Protein AF-A0A7C4RI07-F1 (afdb_monomer_lite)

Sequence (80 aa):
MANQLDLRLIIDEICEQICSVIHEWTDMSVLMDILRRYNLTDKEIKILLDFLLKYFLEVNESGRKIRPIKGFYNLYREYR

Secondary structure (DSSP, 8-state):
---HHHHHHHHHHHHHHHHHH-SSSEEHHHHHHHHTTS---HHHHHHHHHHHHHHTEEE-TTSSEEEE-HHHHHHHHH--

Radius of gyration: 12.59 Å; chains: 1; bounding box: 39×20×32 Å

Structure (mmCIF, N/CA/C/O backbone):
data_AF-A0A7C4RI07-F1
#
_entry.id   AF-A0A7C4RI07-F1
#
loop_
_atom_site.group_PDB
_atom_site.id
_atom_site.type_symbol
_atom_site.label_atom_id
_atom_site.label_alt_id
_atom_site.label_comp_id
_atom_site.label_asym_id
_atom_site.label_entity_id
_atom_site.label_seq_id
_atom_site.pdbx_PDB_ins_code
_atom_site.Cartn_x
_atom_site.Cartn_y
_atom_site.Cartn_z
_atom_site.occupancy
_atom_site.B_iso_or_equiv
_atom_site.auth_seq_id
_atom_site.auth_comp_id
_atom_site.auth_asym_id
_atom_site.auth_atom_id
_atom_site.pdbx_PDB_model_num
ATOM 1 N N . MET A 1 1 ? -22.681 -0.169 12.710 1.00 40.69 1 MET A N 1
ATOM 2 C CA . MET A 1 1 ? -22.138 -1.313 11.951 1.00 40.69 1 MET A CA 1
ATOM 3 C C . MET A 1 1 ? -21.571 -0.746 10.665 1.00 40.69 1 MET A C 1
ATOM 5 O O . MET A 1 1 ? -22.352 -0.346 9.816 1.00 40.69 1 MET A O 1
ATOM 9 N N . ALA A 1 2 ? -20.251 -0.577 10.573 1.00 42.03 2 ALA A N 1
ATOM 10 C CA . ALA A 1 2 ? -19.628 -0.159 9.320 1.00 42.03 2 ALA A CA 1
ATOM 11 C C . ALA A 1 2 ? -19.786 -1.304 8.307 1.00 42.03 2 ALA A C 1
ATOM 13 O O . ALA A 1 2 ? -19.491 -2.459 8.621 1.00 42.03 2 ALA A O 1
ATOM 14 N N . ASN A 1 3 ? -20.362 -0.991 7.149 1.00 47.94 3 ASN A N 1
ATOM 15 C CA . ASN A 1 3 ? -20.696 -1.943 6.098 1.00 47.94 3 ASN A CA 1
ATOM 16 C C . ASN A 1 3 ? -19.422 -2.593 5.544 1.00 47.94 3 ASN A C 1
ATOM 18 O O . ASN A 1 3 ? -18.496 -1.904 5.135 1.00 47.94 3 ASN A O 1
ATOM 22 N N . GLN A 1 4 ? -19.407 -3.920 5.426 1.00 50.19 4 GLN A N 1
ATOM 23 C CA . GLN A 1 4 ? -18.337 -4.674 4.752 1.00 50.19 4 GLN A CA 1
ATOM 24 C C . GLN A 1 4 ? -18.108 -4.247 3.283 1.00 50.19 4 GLN A C 1
ATOM 26 O O . GLN A 1 4 ? -17.063 -4.564 2.718 1.00 50.19 4 GLN A O 1
ATOM 31 N N . LEU A 1 5 ? -19.069 -3.535 2.677 1.00 52.47 5 LEU A N 1
ATOM 32 C CA . LEU A 1 5 ? -18.949 -2.926 1.347 1.00 52.47 5 LEU A CA 1
ATOM 33 C C . LEU A 1 5 ? -17.947 -1.757 1.291 1.00 52.47 5 LEU A C 1
ATOM 35 O O . LEU A 1 5 ? -17.401 -1.499 0.227 1.00 52.47 5 LEU A O 1
ATOM 39 N N . ASP A 1 6 ? -17.694 -1.077 2.409 1.00 73.06 6 ASP A N 1
ATOM 40 C CA . ASP A 1 6 ? -16.908 0.166 2.457 1.00 73.06 6 ASP A CA 1
ATOM 41 C C . ASP A 1 6 ? -15.395 -0.120 2.399 1.00 73.06 6 ASP A C 1
ATOM 43 O O . ASP A 1 6 ? -14.646 0.448 1.610 1.00 73.06 6 ASP A O 1
ATOM 47 N N . LEU A 1 7 ? -14.944 -1.133 3.148 1.00 73.50 7 LEU A N 1
ATOM 48 C CA . LEU A 1 7 ? -13.517 -1.448 3.258 1.00 73.50 7 LEU A CA 1
ATOM 49 C C . LEU A 1 7 ? -12.907 -1.976 1.951 1.00 73.50 7 LEU A C 1
ATOM 51 O O . LEU A 1 7 ? -11.745 -1.703 1.667 1.00 73.50 7 LEU A O 1
ATOM 55 N N . ARG A 1 8 ? -13.672 -2.741 1.159 1.00 80.06 8 ARG A N 1
ATOM 56 C CA . ARG A 1 8 ? -13.191 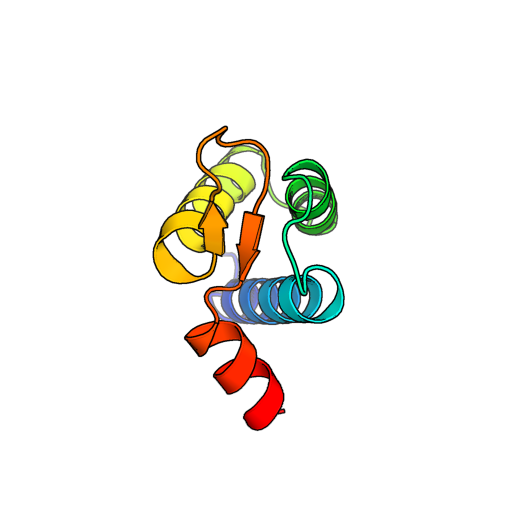-3.242 -0.140 1.00 80.06 8 ARG A CA 1
ATOM 57 C C . ARG A 1 8 ? -12.949 -2.093 -1.115 1.00 80.06 8 ARG A C 1
ATOM 59 O O . ARG A 1 8 ? -11.892 -2.058 -1.726 1.00 80.06 8 ARG A O 1
ATOM 66 N N . LEU A 1 9 ? -13.884 -1.143 -1.183 1.00 84.62 9 LEU A N 1
ATOM 67 C CA . LEU A 1 9 ? -13.755 0.048 -2.022 1.00 84.62 9 LEU A CA 1
ATOM 68 C C . LEU A 1 9 ? -12.548 0.889 -1.600 1.00 84.62 9 LEU A C 1
ATOM 70 O O . LEU A 1 9 ? -11.742 1.255 -2.446 1.00 84.62 9 LEU A O 1
ATOM 74 N N . ILE A 1 10 ? -12.361 1.102 -0.294 1.00 86.81 10 ILE A N 1
ATOM 75 C CA . ILE A 1 10 ? -11.200 1.832 0.233 1.00 86.81 10 ILE A CA 1
ATOM 76 C C . ILE A 1 10 ? -9.883 1.144 -0.152 1.00 86.81 10 ILE A C 1
ATOM 78 O O . ILE A 1 10 ? -8.941 1.809 -0.572 1.00 86.81 10 ILE A O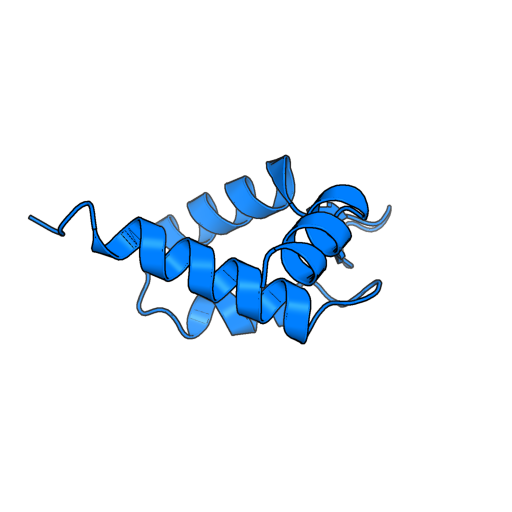 1
ATOM 82 N N . ILE A 1 11 ? -9.794 -0.184 -0.023 1.00 88.44 11 ILE A N 1
ATOM 83 C CA . ILE A 1 11 ? -8.580 -0.925 -0.398 1.00 88.44 11 ILE A CA 1
ATOM 84 C C . ILE A 1 11 ? -8.325 -0.825 -1.904 1.00 88.44 11 ILE A C 1
ATOM 86 O O . ILE A 1 11 ? -7.183 -0.595 -2.297 1.00 88.44 11 ILE A O 1
ATOM 90 N N . ASP A 1 12 ? -9.358 -0.961 -2.735 1.00 88.94 12 ASP A N 1
ATOM 91 C CA . ASP A 1 12 ? -9.229 -0.842 -4.189 1.00 88.94 12 ASP A CA 1
ATOM 92 C C . ASP A 1 12 ? -8.780 0.574 -4.595 1.00 88.94 12 ASP A C 1
ATOM 94 O O . ASP A 1 12 ? -7.858 0.728 -5.396 1.0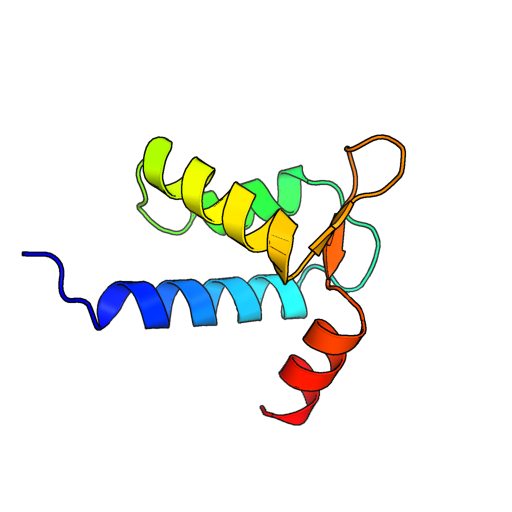0 88.94 12 ASP A O 1
ATOM 98 N N . GLU A 1 13 ? -9.343 1.621 -3.989 1.00 90.69 13 GLU A N 1
ATOM 99 C CA . GLU A 1 13 ? -8.914 3.007 -4.210 1.00 90.69 13 GLU A CA 1
ATOM 100 C C . GLU A 1 13 ? -7.464 3.242 -3.763 1.00 90.69 13 GLU A C 1
ATOM 102 O O . GLU A 1 13 ? -6.690 3.900 -4.459 1.00 90.69 13 GLU A O 1
ATOM 107 N N . ILE A 1 14 ? -7.056 2.676 -2.627 1.00 92.12 14 ILE A N 1
ATOM 108 C CA . ILE A 1 14 ? -5.674 2.776 -2.146 1.00 92.12 14 ILE A CA 1
ATOM 109 C C . ILE A 1 14 ? -4.719 2.063 -3.103 1.00 92.12 14 ILE A C 1
ATOM 111 O O . ILE A 1 14 ? -3.680 2.620 -3.456 1.00 92.12 14 ILE A O 1
ATOM 115 N N . CYS A 1 15 ? -5.073 0.864 -3.564 1.00 91.25 15 CYS A N 1
ATOM 116 C CA . CYS A 1 15 ? -4.315 0.124 -4.571 1.00 91.25 15 CYS A CA 1
ATOM 117 C C . CYS A 1 15 ? -4.189 0.914 -5.881 1.00 91.25 15 CYS A C 1
ATOM 119 O O . CYS A 1 15 ? -3.105 0.966 -6.462 1.00 91.25 15 CYS A O 1
ATOM 121 N N . GLU A 1 16 ? -5.255 1.589 -6.316 1.00 90.62 16 GLU A N 1
ATOM 122 C CA . GLU A 1 16 ? -5.222 2.484 -7.474 1.00 90.62 16 GLU A CA 1
ATOM 123 C C . GLU A 1 16 ? -4.260 3.655 -7.277 1.00 90.62 16 GLU A C 1
ATOM 125 O O . GLU A 1 16 ? -3.439 3.925 -8.155 1.00 90.62 16 GLU A O 1
ATOM 130 N N . GLN A 1 17 ? -4.331 4.338 -6.134 1.00 91.94 17 GLN A N 1
ATOM 131 C CA . GLN A 1 17 ? -3.442 5.459 -5.823 1.00 91.94 17 GLN A CA 1
ATOM 132 C C . GLN A 1 17 ? -1.982 5.005 -5.756 1.00 91.94 17 GLN A C 1
ATOM 134 O O . GLN A 1 17 ? -1.106 5.656 -6.321 1.00 91.94 17 GLN A O 1
ATOM 139 N N . ILE A 1 18 ? -1.717 3.855 -5.133 1.00 92.25 18 ILE A N 1
ATOM 140 C CA . ILE A 1 18 ? -0.384 3.248 -5.087 1.00 92.25 18 ILE A CA 1
ATOM 141 C C . ILE A 1 18 ? 0.124 2.988 -6.506 1.00 92.25 18 ILE A C 1
ATOM 143 O O . ILE A 1 18 ? 1.210 3.446 -6.846 1.00 92.25 18 ILE A O 1
ATOM 147 N N . CYS A 1 19 ? -0.657 2.317 -7.355 1.00 90.94 19 CYS A N 1
ATOM 148 C CA . CYS A 1 19 ? -0.248 2.011 -8.727 1.00 90.94 19 CYS A CA 1
ATOM 149 C C . CYS A 1 19 ? -0.142 3.255 -9.623 1.00 90.94 19 CYS A C 1
ATOM 151 O O . CYS A 1 19 ? 0.576 3.210 -10.617 1.00 90.94 19 CYS A O 1
ATOM 153 N N . SER A 1 20 ? -0.827 4.351 -9.296 1.00 89.38 20 SER A N 1
ATOM 154 C CA . SER A 1 20 ? -0.792 5.602 -10.069 1.00 89.38 20 SER A CA 1
ATOM 155 C C . SER A 1 20 ? 0.325 6.559 -9.646 1.00 89.38 20 SER A C 1
ATOM 157 O O . SER A 1 20 ? 0.708 7.421 -10.428 1.00 89.38 20 SER A O 1
ATOM 159 N N . VAL A 1 21 ? 0.818 6.451 -8.409 1.00 89.62 21 VAL A N 1
ATOM 160 C CA . VAL A 1 21 ? 1.818 7.377 -7.845 1.00 89.62 21 VAL A CA 1
ATOM 161 C C . VAL A 1 21 ? 3.173 6.699 -7.648 1.00 89.62 21 VAL A C 1
ATOM 163 O O . VAL A 1 21 ? 4.216 7.320 -7.845 1.00 89.62 21 VAL A O 1
ATOM 166 N N . ILE A 1 22 ? 3.179 5.426 -7.257 1.00 90.00 22 ILE A N 1
ATOM 167 C CA . ILE A 1 22 ? 4.380 4.679 -6.883 1.00 90.00 22 ILE A CA 1
ATOM 168 C C . ILE A 1 22 ? 4.680 3.670 -7.997 1.00 90.00 22 ILE A C 1
ATOM 170 O O . ILE A 1 22 ? 4.228 2.532 -7.962 1.00 90.00 22 ILE A O 1
ATOM 174 N N . HIS A 1 23 ? 5.452 4.080 -9.002 1.00 84.75 23 HIS A N 1
ATOM 175 C CA . HIS A 1 23 ? 5.860 3.195 -10.109 1.00 84.75 23 HIS A CA 1
ATOM 176 C C . HIS A 1 23 ? 7.239 2.557 -9.898 1.00 84.75 23 HIS A C 1
ATOM 178 O O . HIS A 1 23 ? 7.536 1.492 -10.438 1.00 84.75 23 HIS A O 1
ATOM 184 N N . GLU A 1 24 ? 8.084 3.214 -9.108 1.00 88.94 24 GLU A N 1
ATOM 185 C CA . GLU A 1 24 ? 9.453 2.805 -8.807 1.00 88.94 24 GLU A CA 1
ATOM 186 C C . GLU A 1 24 ? 9.728 2.964 -7.307 1.00 88.94 24 GLU A C 1
ATOM 188 O O . GLU A 1 24 ? 8.815 3.187 -6.517 1.00 88.94 24 GLU A O 1
ATOM 193 N N . TRP A 1 25 ? 10.991 2.830 -6.898 1.00 95.56 25 TRP A N 1
ATOM 194 C CA . TRP A 1 25 ? 11.402 2.992 -5.507 1.00 95.56 25 TRP A CA 1
ATOM 195 C C . TRP A 1 25 ? 11.124 4.407 -4.987 1.00 95.56 25 TRP A C 1
ATOM 197 O O . TRP A 1 25 ? 11.890 5.341 -5.236 1.00 95.56 25 TRP A O 1
ATOM 207 N N . THR A 1 26 ? 10.065 4.544 -4.201 1.00 95.38 26 THR A N 1
ATOM 208 C CA . THR A 1 26 ? 9.604 5.798 -3.598 1.00 95.38 26 THR A CA 1
ATOM 209 C C . THR A 1 26 ? 9.717 5.737 -2.081 1.00 95.38 26 THR A C 1
ATOM 211 O O . THR A 1 26 ? 9.633 4.664 -1.488 1.00 95.38 26 THR A O 1
ATOM 214 N N . ASP A 1 27 ? 9.921 6.882 -1.433 1.00 95.75 27 ASP A N 1
ATOM 215 C CA . ASP A 1 27 ? 9.969 6.955 0.025 1.00 95.75 27 ASP A CA 1
ATOM 216 C C . ASP A 1 27 ? 8.630 6.557 0.661 1.00 95.75 27 ASP A C 1
ATOM 218 O O . ASP A 1 27 ? 7.553 6.955 0.211 1.00 95.75 27 ASP A O 1
ATOM 222 N N . MET A 1 28 ? 8.703 5.796 1.755 1.00 94.38 28 MET A N 1
ATOM 223 C CA . MET A 1 28 ? 7.533 5.304 2.493 1.00 94.38 28 MET A CA 1
ATOM 224 C C . MET A 1 28 ? 6.605 6.426 2.987 1.00 94.38 28 MET A C 1
ATOM 226 O O . MET A 1 28 ? 5.414 6.191 3.189 1.00 94.38 28 MET A O 1
ATOM 230 N N . SER A 1 29 ? 7.109 7.656 3.127 1.00 93.94 29 SER A N 1
ATOM 231 C CA . SER A 1 29 ? 6.281 8.825 3.442 1.00 93.94 29 SER A CA 1
ATOM 232 C C . SER A 1 29 ? 5.149 9.032 2.434 1.00 93.94 29 SER A C 1
ATOM 234 O O . SER A 1 29 ? 4.051 9.387 2.844 1.00 93.94 29 SER A O 1
ATOM 236 N N . VAL A 1 30 ? 5.369 8.730 1.149 1.00 94.62 30 VAL A N 1
ATOM 237 C CA . VAL A 1 30 ? 4.338 8.872 0.108 1.00 94.62 30 VAL A CA 1
ATOM 238 C C . VAL A 1 30 ? 3.172 7.914 0.347 1.00 94.62 30 VAL A C 1
ATOM 240 O O . VAL A 1 30 ? 2.017 8.318 0.244 1.00 94.62 30 VAL A O 1
ATOM 243 N N . LEU A 1 31 ? 3.448 6.665 0.738 1.00 94.31 31 LEU A N 1
ATOM 244 C CA . LEU A 1 31 ? 2.391 5.723 1.114 1.00 94.31 31 LEU A CA 1
ATOM 245 C C . LEU A 1 31 ? 1.632 6.204 2.351 1.00 94.31 31 LEU A C 1
ATOM 247 O O . LEU A 1 31 ? 0.407 6.155 2.368 1.00 94.31 31 LEU A O 1
ATOM 251 N N . MET A 1 32 ? 2.334 6.714 3.363 1.00 93.56 32 MET A N 1
ATOM 252 C CA . MET A 1 32 ? 1.675 7.257 4.555 1.00 93.56 32 MET A CA 1
ATOM 253 C C . MET A 1 32 ? 0.758 8.437 4.219 1.00 93.56 32 MET A C 1
ATOM 255 O O . MET A 1 32 ? -0.331 8.542 4.781 1.00 93.56 32 MET A O 1
ATOM 259 N N . ASP A 1 33 ? 1.162 9.296 3.285 1.00 93.88 33 ASP A N 1
ATOM 260 C CA . ASP A 1 33 ? 0.350 10.424 2.831 1.00 93.88 33 ASP A CA 1
ATOM 261 C C . ASP A 1 33 ? -0.869 9.984 2.012 1.00 93.88 33 ASP A C 1
ATOM 263 O O . ASP A 1 33 ? -1.903 10.647 2.078 1.00 93.88 33 ASP A O 1
ATOM 267 N N . ILE A 1 34 ? -0.790 8.861 1.286 1.00 93.25 34 ILE A N 1
ATOM 268 C CA . ILE A 1 34 ? -1.961 8.227 0.659 1.00 93.25 34 ILE A CA 1
ATOM 269 C C . ILE A 1 34 ? -2.919 7.736 1.749 1.00 93.25 34 ILE A C 1
ATOM 271 O O . ILE A 1 34 ? -4.085 8.123 1.752 1.00 93.25 34 ILE A O 1
ATOM 275 N N . LEU A 1 35 ? -2.430 6.941 2.707 1.00 92.25 35 LEU A N 1
ATOM 276 C CA . LEU A 1 35 ? -3.268 6.323 3.742 1.00 92.25 35 LEU A CA 1
ATOM 277 C C . LEU A 1 35 ? -3.983 7.356 4.624 1.00 92.25 35 LEU A C 1
ATOM 279 O O . LEU A 1 35 ? -5.148 7.168 4.956 1.00 92.25 35 LEU A O 1
ATOM 283 N N . ARG A 1 36 ? -3.325 8.474 4.953 1.00 90.25 36 ARG A N 1
ATOM 284 C CA . ARG A 1 36 ? -3.898 9.559 5.775 1.00 90.25 36 ARG A CA 1
ATOM 285 C C . ARG A 1 36 ? -5.079 10.291 5.136 1.00 90.25 36 ARG A C 1
ATOM 287 O O . ARG A 1 36 ? -5.786 11.005 5.842 1.00 90.25 36 ARG A O 1
ATOM 294 N N . ARG A 1 37 ? -5.288 10.167 3.821 1.00 90.06 37 ARG A N 1
ATOM 295 C CA . ARG A 1 37 ? -6.438 10.786 3.129 1.00 90.06 37 ARG A CA 1
ATOM 296 C C . ARG A 1 37 ? -7.740 10.042 3.391 1.00 90.06 37 ARG A C 1
ATOM 298 O O . ARG A 1 37 ? -8.813 10.620 3.254 1.00 90.06 37 ARG A O 1
ATOM 305 N N . TYR A 1 38 ? -7.638 8.780 3.781 1.00 87.19 38 TYR A N 1
ATOM 306 C CA . TYR A 1 38 ? -8.764 7.960 4.179 1.00 87.19 38 TYR A CA 1
ATOM 307 C C . TYR A 1 38 ? -8.921 8.162 5.677 1.00 87.19 38 TYR A C 1
ATOM 309 O O . TYR A 1 38 ? -7.957 7.956 6.404 1.00 87.19 38 TYR A O 1
ATOM 317 N N . ASN A 1 39 ? -10.096 8.618 6.122 1.00 86.75 39 ASN A N 1
ATOM 318 C CA . ASN A 1 39 ? -10.427 8.983 7.508 1.00 86.75 39 ASN A CA 1
ATOM 319 C C . ASN A 1 39 ? -10.404 7.767 8.467 1.00 86.75 39 ASN A C 1
ATOM 321 O O . ASN A 1 39 ? -11.404 7.416 9.090 1.00 86.75 39 ASN A O 1
ATOM 325 N N . LEU A 1 40 ? -9.259 7.095 8.517 1.00 86.69 40 LEU A N 1
ATOM 326 C CA . LEU A 1 40 ? -8.938 5.874 9.225 1.00 86.69 40 LEU A CA 1
ATOM 327 C C . LEU A 1 40 ? -8.238 6.237 10.529 1.00 86.69 40 LEU A C 1
ATOM 329 O O . LEU A 1 40 ? -7.467 7.194 10.614 1.00 86.69 40 LEU A O 1
ATOM 333 N N . THR A 1 41 ? -8.468 5.429 11.549 1.00 90.31 41 THR A N 1
ATOM 334 C CA . THR A 1 41 ? -7.722 5.523 12.801 1.00 90.31 41 THR A CA 1
ATOM 335 C C . THR A 1 41 ? -6.272 5.073 12.607 1.00 90.31 41 THR A C 1
ATOM 337 O O . THR A 1 41 ? -5.976 4.235 11.754 1.00 90.31 41 THR A O 1
ATOM 340 N N . ASP A 1 42 ? -5.356 5.528 13.468 1.00 90.88 42 ASP A N 1
ATOM 341 C CA . ASP A 1 42 ? -3.950 5.085 13.445 1.00 90.88 42 ASP A CA 1
ATOM 342 C C . ASP A 1 42 ? -3.806 3.555 13.509 1.00 90.88 42 ASP A C 1
ATOM 344 O O . ASP A 1 42 ? -2.905 2.966 12.907 1.00 90.88 42 ASP A O 1
ATOM 348 N N . LYS A 1 43 ? -4.721 2.888 14.225 1.00 91.75 43 LYS A N 1
ATOM 349 C CA . LYS A 1 43 ? -4.763 1.426 14.315 1.00 91.75 43 LYS A CA 1
ATOM 350 C C . LYS A 1 43 ? -5.115 0.788 12.970 1.00 91.75 43 LYS A C 1
ATOM 352 O O . LYS A 1 43 ? -4.483 -0.195 12.592 1.00 91.75 43 LYS A O 1
ATOM 357 N N . GLU A 1 44 ? -6.107 1.322 12.264 1.00 90.50 44 GLU A N 1
ATOM 358 C CA . GLU A 1 44 ? -6.502 0.841 10.935 1.00 90.50 44 GLU A CA 1
ATOM 359 C C . GLU A 1 44 ? -5.409 1.111 9.904 1.00 90.50 44 GLU A C 1
ATOM 361 O O . GLU A 1 44 ? -5.065 0.206 9.148 1.00 90.50 44 GLU A O 1
ATOM 366 N N . ILE A 1 45 ? -4.793 2.297 9.942 1.00 91.50 45 ILE A N 1
ATOM 367 C CA . ILE A 1 45 ? -3.648 2.641 9.091 1.00 91.50 45 ILE A CA 1
ATOM 368 C C . ILE A 1 45 ? -2.514 1.639 9.300 1.00 91.50 45 ILE A C 1
ATOM 370 O O . ILE A 1 45 ? -1.966 1.133 8.326 1.00 91.50 45 ILE A O 1
ATOM 374 N N . LYS A 1 46 ? -2.182 1.304 10.552 1.00 93.12 46 LYS A N 1
ATOM 375 C CA . LYS A 1 46 ? -1.135 0.321 10.851 1.00 93.12 46 LYS A CA 1
ATOM 376 C C . LYS A 1 46 ? -1.464 -1.065 10.290 1.00 93.12 46 LYS A C 1
ATOM 378 O O . LYS A 1 46 ? -0.617 -1.676 9.649 1.00 93.12 46 LYS A O 1
ATOM 383 N N . ILE A 1 47 ? -2.689 -1.549 10.505 1.00 92.31 47 ILE A N 1
ATOM 384 C CA . ILE A 1 47 ? -3.135 -2.854 9.988 1.00 92.31 47 ILE A CA 1
ATOM 385 C C . ILE A 1 47 ? -3.066 -2.879 8.457 1.00 92.31 47 ILE A C 1
ATOM 387 O O . ILE A 1 47 ? -2.612 -3.860 7.869 1.00 92.31 47 ILE A O 1
ATOM 391 N N . LEU A 1 48 ? -3.508 -1.800 7.814 1.00 91.88 48 LEU A N 1
ATOM 392 C CA . LEU A 1 48 ? -3.522 -1.686 6.364 1.00 91.88 48 LEU A CA 1
ATOM 393 C C . LEU A 1 48 ? -2.111 -1.578 5.783 1.00 91.88 48 LEU A C 1
ATOM 395 O O . LEU A 1 48 ? -1.813 -2.220 4.781 1.00 91.88 48 LEU A O 1
ATOM 399 N N . LEU A 1 49 ? -1.225 -0.829 6.437 1.00 93.81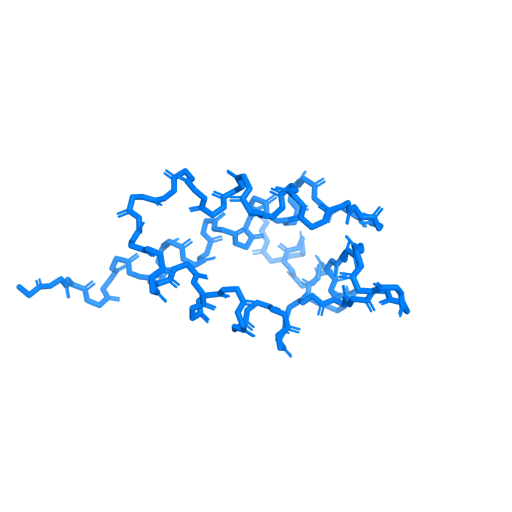 49 LEU A N 1
ATOM 400 C CA . LEU A 1 49 ? 0.185 -0.751 6.077 1.00 93.81 49 LEU A CA 1
ATOM 401 C C . LEU A 1 49 ? 0.840 -2.137 6.121 1.00 93.81 49 LEU A C 1
ATOM 403 O O . LEU A 1 49 ? 1.447 -2.550 5.136 1.00 93.81 49 LEU A O 1
ATOM 407 N N . ASP A 1 50 ? 0.666 -2.876 7.219 1.00 94.06 50 ASP A N 1
ATOM 408 C CA . ASP A 1 50 ? 1.207 -4.233 7.363 1.00 94.06 50 ASP A CA 1
ATOM 409 C C . ASP A 1 50 ? 0.664 -5.170 6.269 1.00 94.06 50 ASP A C 1
ATOM 411 O O . ASP A 1 50 ? 1.404 -5.969 5.693 1.00 94.06 50 ASP A O 1
ATOM 415 N N . PHE A 1 51 ? -0.626 -5.051 5.937 1.00 93.44 51 PHE A N 1
ATOM 416 C CA . PHE A 1 51 ? -1.257 -5.806 4.856 1.00 93.44 51 PHE A CA 1
ATOM 417 C C . PHE A 1 51 ? -0.657 -5.472 3.480 1.00 93.44 51 PHE A C 1
ATOM 419 O O . PHE A 1 51 ? -0.287 -6.381 2.733 1.00 93.44 51 PHE A O 1
ATOM 426 N N . LEU A 1 52 ? -0.506 -4.186 3.155 1.00 93.81 52 LEU A N 1
ATOM 427 C CA . LEU A 1 52 ? 0.057 -3.727 1.884 1.00 93.81 52 LEU A CA 1
ATOM 428 C C . LEU A 1 52 ? 1.519 -4.150 1.719 1.00 93.81 52 LEU A C 1
ATOM 430 O O . LEU A 1 52 ? 1.893 -4.677 0.671 1.00 93.81 52 LEU A O 1
ATOM 434 N N . LEU A 1 53 ? 2.327 -3.990 2.769 1.00 93.81 53 LEU A N 1
ATOM 435 C CA . LEU A 1 53 ? 3.732 -4.402 2.776 1.00 93.81 53 LEU A CA 1
ATOM 436 C C . LEU A 1 53 ? 3.907 -5.913 2.657 1.00 93.81 53 LEU A C 1
ATOM 438 O O . LEU A 1 53 ? 4.898 -6.375 2.103 1.00 93.81 53 LEU A O 1
ATOM 442 N N . LYS A 1 54 ? 2.949 -6.691 3.161 1.00 94.19 54 LYS A N 1
ATOM 443 C CA . LYS A 1 54 ? 3.015 -8.147 3.089 1.00 94.19 54 LYS A CA 1
ATOM 444 C C . LYS A 1 54 ? 2.681 -8.697 1.703 1.00 94.19 54 LYS A C 1
ATOM 446 O O . LYS A 1 54 ? 3.260 -9.708 1.312 1.00 94.19 54 LYS A O 1
ATOM 451 N N . TYR A 1 55 ? 1.722 -8.095 1.000 1.00 92.00 55 TYR A N 1
ATOM 452 C CA . TYR A 1 55 ? 1.134 -8.715 -0.196 1.00 92.00 55 TYR A CA 1
ATOM 453 C C . TYR A 1 55 ? 1.322 -7.932 -1.493 1.00 92.00 55 TYR A C 1
ATOM 455 O O . TYR A 1 55 ? 1.233 -8.535 -2.560 1.00 92.00 55 TYR A O 1
ATOM 463 N N . PHE A 1 56 ? 1.566 -6.623 -1.429 1.00 93.31 56 PHE A N 1
ATOM 464 C CA . PHE A 1 56 ? 1.492 -5.749 -2.604 1.00 93.31 56 PHE A CA 1
ATOM 465 C C . PHE A 1 56 ? 2.752 -4.928 -2.849 1.00 93.31 56 PHE A C 1
ATOM 467 O O . PHE A 1 56 ? 2.972 -4.487 -3.977 1.00 93.31 56 PHE A O 1
ATOM 474 N N . LEU A 1 57 ? 3.584 -4.728 -1.829 1.00 95.38 57 LEU A N 1
ATOM 475 C CA . LEU A 1 57 ? 4.750 -3.856 -1.899 1.00 95.38 57 LEU A CA 1
ATOM 476 C C . LEU A 1 57 ? 6.039 -4.618 -1.602 1.00 95.38 57 LEU A C 1
ATOM 478 O O . LEU A 1 57 ? 6.098 -5.471 -0.724 1.00 95.38 57 LEU A O 1
ATOM 482 N N . GLU A 1 58 ? 7.092 -4.251 -2.315 1.00 96.06 58 GLU A N 1
ATOM 483 C CA . GLU A 1 58 ? 8.465 -4.580 -1.966 1.00 96.06 58 GLU A CA 1
ATOM 484 C C . GLU A 1 58 ? 9.047 -3.443 -1.134 1.00 96.06 58 GLU A C 1
ATOM 486 O O . GLU A 1 58 ? 8.760 -2.270 -1.382 1.00 96.06 58 GLU A O 1
ATOM 491 N N . VAL A 1 59 ? 9.909 -3.790 -0.183 1.00 95.50 59 VAL A N 1
ATOM 492 C CA . VAL A 1 59 ? 10.671 -2.833 0.620 1.00 95.50 59 VAL A CA 1
ATOM 493 C C . VAL A 1 59 ? 12.146 -2.991 0.274 1.00 95.50 59 VAL A C 1
ATOM 495 O O . VAL A 1 59 ? 12.632 -4.109 0.106 1.00 95.50 59 VAL A O 1
ATOM 498 N N . ASN A 1 60 ? 12.864 -1.880 0.132 1.00 94.94 60 ASN A N 1
ATOM 499 C CA . ASN A 1 60 ? 14.296 -1.920 -0.133 1.00 94.94 60 ASN A CA 1
ATOM 500 C C . ASN A 1 60 ? 15.094 -2.357 1.112 1.00 94.94 60 ASN A C 1
ATOM 502 O O . ASN A 1 60 ? 14.576 -2.389 2.226 1.00 94.94 60 ASN A O 1
ATOM 506 N N . GLU A 1 61 ? 16.391 -2.619 0.942 1.00 90.44 61 GLU A N 1
ATOM 507 C CA . GLU A 1 61 ? 17.275 -3.085 2.025 1.00 90.44 61 GLU A CA 1
ATOM 508 C C . GLU A 1 61 ? 17.325 -2.144 3.237 1.00 90.44 61 GLU A C 1
ATOM 510 O O . GLU A 1 61 ? 17.485 -2.593 4.369 1.00 90.44 61 GLU A O 1
ATOM 515 N N . SER A 1 62 ? 17.168 -0.832 3.022 1.00 90.75 62 SER A N 1
ATOM 516 C CA . SER A 1 62 ? 17.176 0.146 4.113 1.00 90.75 62 SER A CA 1
ATOM 517 C C . SER A 1 62 ? 15.837 0.289 4.836 1.00 90.75 62 SER A C 1
ATOM 519 O O . SER A 1 62 ? 15.762 1.034 5.814 1.00 90.75 62 SER A O 1
ATOM 521 N N . GLY A 1 63 ? 14.772 -0.360 4.358 1.00 88.31 63 GLY A N 1
ATOM 522 C CA . GLY A 1 63 ? 13.430 -0.223 4.920 1.00 88.31 63 GLY A CA 1
ATOM 523 C C . GLY A 1 63 ? 12.747 1.118 4.623 1.00 88.31 63 GLY A C 1
ATOM 524 O O . GLY A 1 63 ? 11.653 1.365 5.121 1.00 88.31 63 GLY A O 1
ATOM 525 N N . ARG A 1 64 ? 13.390 2.020 3.868 1.00 91.12 64 ARG A N 1
ATOM 526 C CA . ARG A 1 64 ? 12.918 3.407 3.675 1.00 91.12 64 ARG A CA 1
ATOM 527 C C . ARG A 1 64 ? 12.112 3.599 2.4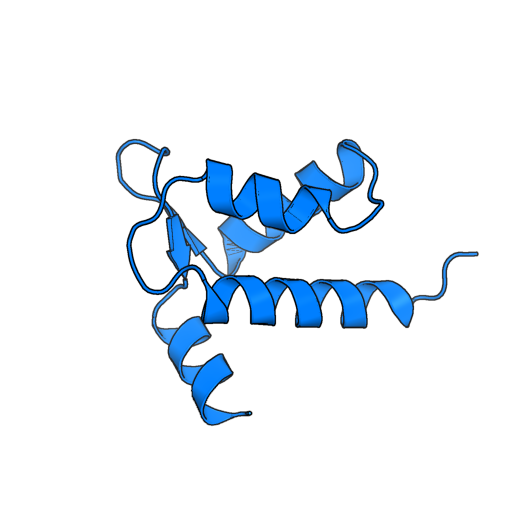05 1.00 91.12 64 ARG A C 1
ATOM 529 O O . ARG A 1 64 ? 11.284 4.507 2.344 1.00 91.12 64 ARG A O 1
ATOM 536 N N . LYS A 1 65 ? 12.389 2.780 1.393 1.00 96.25 65 LYS A N 1
ATOM 537 C CA . LYS A 1 65 ? 11.748 2.876 0.090 1.00 96.25 65 LYS A CA 1
ATOM 538 C C . LYS A 1 65 ? 10.904 1.657 -0.186 1.00 96.25 65 LYS A C 1
ATOM 540 O O . LYS A 1 65 ? 11.256 0.540 0.186 1.00 96.25 65 LYS A O 1
ATOM 545 N N . ILE A 1 66 ? 9.824 1.908 -0.899 1.00 96.44 66 ILE A N 1
ATOM 546 C CA . ILE A 1 66 ? 8.861 0.919 -1.335 1.00 96.44 66 ILE A CA 1
ATOM 547 C C . ILE A 1 66 ? 8.636 1.028 -2.831 1.00 96.44 66 ILE A C 1
ATOM 549 O O . ILE A 1 66 ? 8.867 2.076 -3.429 1.00 96.44 66 ILE A O 1
ATOM 553 N N . ARG A 1 67 ? 8.151 -0.052 -3.424 1.00 95.69 67 ARG A N 1
ATOM 554 C CA . ARG A 1 67 ? 7.543 -0.054 -4.756 1.00 95.69 67 ARG A CA 1
ATOM 555 C C . ARG A 1 67 ? 6.498 -1.165 -4.826 1.00 95.69 67 ARG A C 1
ATOM 557 O O . ARG A 1 67 ? 6.615 -2.124 -4.064 1.00 95.69 67 ARG A O 1
ATOM 564 N N . PRO A 1 68 ? 5.513 -1.106 -5.727 1.00 95.56 68 PRO A N 1
ATOM 565 C CA . PRO A 1 68 ? 4.645 -2.241 -5.988 1.00 95.56 68 PRO A CA 1
ATOM 566 C C . PRO A 1 68 ? 5.436 -3.473 -6.420 1.00 95.56 68 PRO A C 1
ATOM 568 O O . PRO A 1 68 ? 6.390 -3.378 -7.198 1.00 95.56 68 PRO A O 1
ATOM 571 N N . ILE A 1 69 ? 4.997 -4.645 -5.970 1.00 94.94 69 ILE A N 1
ATOM 572 C CA . ILE A 1 69 ? 5.453 -5.918 -6.526 1.00 94.94 69 ILE A CA 1
ATOM 573 C C . ILE A 1 69 ? 5.118 -5.915 -8.018 1.00 94.94 69 ILE A C 1
ATOM 575 O O . ILE A 1 69 ? 3.979 -5.657 -8.412 1.00 94.94 69 ILE A O 1
ATOM 579 N N . LYS A 1 70 ? 6.102 -6.234 -8.865 1.00 90.62 70 LYS A N 1
ATOM 580 C CA . LYS A 1 70 ? 5.970 -6.122 -10.328 1.00 90.62 70 LYS A CA 1
ATOM 581 C C . LYS A 1 70 ? 4.756 -6.878 -10.887 1.00 90.62 70 LYS A C 1
ATOM 583 O O . LYS A 1 70 ? 4.079 -6.377 -11.779 1.00 90.62 70 LYS A O 1
ATOM 588 N N . GLY A 1 71 ? 4.468 -8.064 -10.347 1.00 88.00 71 GLY A N 1
ATOM 589 C CA . GLY A 1 71 ? 3.295 -8.857 -10.727 1.00 88.00 71 GLY A CA 1
ATOM 590 C C . GLY A 1 71 ? 1.974 -8.166 -10.384 1.00 88.00 71 GLY A C 1
ATOM 591 O O . GLY A 1 71 ? 1.093 -8.092 -11.234 1.00 88.00 71 GLY A O 1
ATOM 592 N N . PHE A 1 72 ? 1.862 -7.597 -9.180 1.00 88.81 72 PHE A N 1
ATOM 593 C CA . PHE A 1 72 ? 0.689 -6.824 -8.771 1.00 88.81 72 PHE A CA 1
ATOM 594 C C . PHE A 1 72 ? 0.497 -5.587 -9.654 1.00 88.81 72 PHE A C 1
ATOM 596 O O . PHE A 1 72 ? -0.592 -5.380 -10.176 1.00 88.81 72 PHE A O 1
ATOM 603 N N . TYR A 1 73 ? 1.561 -4.817 -9.888 1.00 87.88 73 TYR A N 1
ATOM 604 C CA . TYR A 1 73 ? 1.505 -3.625 -10.733 1.00 87.88 73 TYR A CA 1
ATOM 605 C C . TYR A 1 73 ? 1.037 -3.927 -12.162 1.00 87.88 73 TYR A C 1
ATOM 607 O O . TYR A 1 73 ? 0.205 -3.206 -12.712 1.00 87.88 73 TYR A O 1
ATOM 615 N N . ASN A 1 74 ? 1.552 -5.003 -12.764 1.00 87.31 74 ASN A N 1
ATOM 616 C CA . ASN A 1 74 ? 1.142 -5.418 -14.104 1.00 87.31 74 ASN A CA 1
ATOM 617 C C . ASN A 1 74 ? -0.324 -5.855 -14.133 1.00 87.31 74 ASN A C 1
ATOM 619 O O . ASN A 1 74 ? -1.076 -5.356 -14.962 1.00 87.31 74 ASN A O 1
ATOM 623 N N . LEU A 1 75 ? -0.742 -6.711 -13.194 1.00 85.44 75 LEU A N 1
ATOM 624 C CA . LEU A 1 75 ? -2.138 -7.143 -13.093 1.00 85.44 75 LEU A CA 1
ATOM 625 C C . LEU A 1 75 ? -3.080 -5.949 -12.929 1.00 85.44 75 LEU A C 1
ATOM 627 O O . LEU A 1 75 ? -4.090 -5.866 -13.617 1.00 85.44 75 LEU A O 1
ATOM 631 N N . TYR A 1 76 ? -2.731 -5.002 -12.060 1.00 82.75 76 TYR A N 1
ATOM 632 C CA . TYR A 1 76 ? -3.574 -3.844 -11.791 1.00 82.75 76 TYR A CA 1
ATOM 633 C C . TYR A 1 76 ? -3.692 -2.902 -12.998 1.00 82.75 76 TYR A C 1
ATOM 635 O O . TYR A 1 76 ? -4.753 -2.326 -13.218 1.00 82.75 76 TYR A O 1
ATOM 643 N N . ARG A 1 77 ? -2.626 -2.756 -13.800 1.00 79.00 77 ARG A N 1
ATOM 644 C CA . ARG A 1 77 ? -2.659 -1.965 -15.042 1.00 79.00 77 ARG A CA 1
ATOM 645 C C . ARG A 1 77 ? -3.369 -2.653 -16.205 1.00 79.00 77 ARG A C 1
ATOM 647 O O . ARG A 1 77 ? -3.871 -1.953 -17.068 1.00 79.00 77 ARG A O 1
ATOM 654 N N . GLU A 1 78 ? -3.345 -3.981 -16.278 1.00 77.38 78 GLU A N 1
ATOM 655 C CA . GLU A 1 78 ? -3.947 -4.737 -17.387 1.00 77.38 78 GLU A CA 1
ATOM 656 C C . GLU A 1 78 ? -5.448 -5.001 -17.191 1.00 77.38 78 GLU A C 1
ATOM 658 O O . GLU A 1 78 ? -6.167 -5.181 -18.170 1.00 77.38 78 GLU A O 1
ATOM 663 N N . TYR A 1 79 ? -5.928 -5.037 -15.942 1.00 63.56 79 TYR A N 1
ATOM 664 C CA . TYR A 1 79 ? -7.334 -5.304 -15.603 1.00 63.56 79 TYR A CA 1
ATOM 665 C C . TYR A 1 79 ? -8.202 -4.044 -15.431 1.00 63.56 79 TYR A C 1
ATOM 667 O O . TYR A 1 79 ? -9.375 -4.162 -15.068 1.00 63.56 79 TYR A O 1
ATOM 675 N N . ARG A 1 80 ? -7.653 -2.855 -15.697 1.00 55.22 80 ARG A N 1
ATOM 676 C CA . ARG A 1 80 ? -8.382 -1.582 -15.766 1.00 55.22 80 ARG A CA 1
ATOM 677 C C . ARG A 1 80 ? -8.289 -0.979 -17.157 1.00 55.22 80 ARG A C 1
ATOM 679 O O . ARG A 1 80 ? -9.291 -0.353 -17.561 1.00 55.22 80 ARG A O 1
#

Foldseek 3Di:
DPDPVPVVVLLLVLLVLQLVPAADWDFCVSSVVSLVVPVDDPVVSVVVVVVCPVPFWDADPVNGTIHGDPVSSVVSVVVD

pLDDT: mean 86.96, st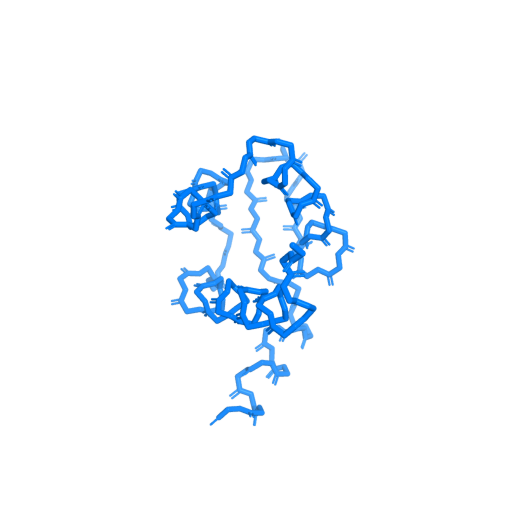d 12.47, range [40.69, 96.44]